Protein AF-A0A7Y9H5C1-F1 (afdb_monomer_lite)

Foldseek 3Di:
DVVVVVLLVLLVVLLLLCCQQQDPDDDPPRHHLCVVPVPDHFDDPVLNVCCVVQVVVSVCVNVDDDVCVVDPDNRPRPSVSNSVSSLVRLLVSLVVVCVVPVVSSVVSVVPSVVVVVVVD

Radius of gyration: 15.32 Å; chains: 1; bounding box: 31×29×41 Å

Secondary structure (DSSP, 8-state):
-HHHHHHHHHHHHHHHHHHHHT-S---TT---GGGT-TT-----HHHHHHHHHHTHHHHHHHH---GGGTSSSPPS--HHHHHHHHHHHHHHHHHHHHHH-HHHHHHHHHHHHHHHHTT-

pLDDT: mean 80.45, std 10.56, range [53.06, 95.31]

Sequence (120 aa):
MAENAYIDSAALHARALIDFFIKPKGFPSDIRRTDFAPDWTPAPDKAVARIKKDGWMLNKYLAHMTWERATPSAPSWNYPDLTEDVFDIAEAWCAHLAASDGDLSEYFAGQIKPARAALA

Organism: NCBI:txid1921566

Structure (mmCIF, N/CA/C/O backbone):
data_AF-A0A7Y9H5C1-F1
#
_entry.id   AF-A0A7Y9H5C1-F1
#
loop_
_atom_site.group_PDB
_atom_site.id
_atom_site.type_symbol
_atom_site.label_atom_id
_atom_site.label_alt_id
_atom_site.label_comp_id
_atom_site.label_asym_id
_atom_site.label_entity_id
_atom_site.label_seq_id
_atom_site.pdbx_PDB_ins_code
_atom_site.Cartn_x
_atom_site.Cartn_y
_atom_site.Cartn_z
_atom_site.occupancy
_atom_site.B_iso_or_equiv
_atom_site.auth_seq_id
_atom_site.auth_comp_id
_atom_site.auth_asym_id
_atom_site.auth_atom_id
_atom_site.pdbx_PDB_model_num
ATOM 1 N N . MET A 1 1 ? 17.656 5.860 -16.523 1.00 53.06 1 MET A N 1
ATOM 2 C CA . MET A 1 1 ? 18.316 5.430 -15.265 1.00 53.06 1 MET A CA 1
ATOM 3 C C . MET A 1 1 ? 17.533 5.872 -14.034 1.00 53.06 1 MET A C 1
ATOM 5 O O . MET A 1 1 ? 17.218 5.005 -13.236 1.00 53.06 1 MET A O 1
ATOM 9 N N . ALA A 1 2 ? 17.170 7.155 -13.891 1.00 66.44 2 ALA A N 1
ATOM 10 C CA . ALA A 1 2 ? 16.357 7.624 -12.758 1.00 66.44 2 ALA A CA 1
ATOM 11 C C . ALA A 1 2 ? 14.942 7.006 -12.714 1.00 66.44 2 ALA A C 1
ATOM 13 O O . ALA A 1 2 ? 14.492 6.596 -11.656 1.00 66.44 2 ALA A O 1
ATOM 14 N N . GLU A 1 3 ? 14.282 6.855 -13.864 1.00 65.06 3 GLU A N 1
ATOM 15 C CA . GLU A 1 3 ? 12.937 6.262 -13.982 1.00 65.06 3 GLU A CA 1
ATOM 16 C C . GLU A 1 3 ? 12.828 4.855 -13.368 1.00 65.06 3 GLU A C 1
ATOM 18 O O . GLU A 1 3 ? 11.973 4.618 -12.522 1.00 65.06 3 GLU A O 1
ATOM 23 N N . ASN A 1 4 ? 13.762 3.953 -13.685 1.00 69.19 4 ASN A N 1
ATOM 24 C CA . ASN A 1 4 ? 13.795 2.616 -13.080 1.00 69.19 4 ASN A CA 1
ATOM 25 C C . ASN A 1 4 ? 13.976 2.669 -11.558 1.00 69.19 4 ASN A C 1
ATOM 27 O O . ASN A 1 4 ? 13.414 1.841 -10.855 1.00 69.19 4 ASN A O 1
ATOM 31 N N . ALA A 1 5 ? 14.743 3.635 -11.043 1.00 71.56 5 ALA A N 1
ATOM 32 C CA . ALA A 1 5 ? 14.911 3.800 -9.603 1.00 71.56 5 ALA A CA 1
ATOM 33 C C . ALA A 1 5 ? 13.611 4.276 -8.931 1.00 71.56 5 ALA A C 1
ATOM 35 O O . ALA A 1 5 ? 13.307 3.831 -7.826 1.00 71.56 5 ALA A O 1
ATOM 36 N N . TYR A 1 6 ? 12.823 5.126 -9.599 1.00 72.50 6 TYR A N 1
ATOM 37 C CA . TYR A 1 6 ? 11.501 5.527 -9.114 1.00 72.50 6 TYR A CA 1
ATOM 38 C C . TYR A 1 6 ? 10.516 4.360 -9.114 1.00 72.50 6 TYR A C 1
ATOM 40 O O . TYR A 1 6 ? 9.857 4.135 -8.102 1.00 72.50 6 TYR A O 1
ATOM 48 N N . ILE A 1 7 ? 10.468 3.580 -10.196 1.00 74.75 7 ILE A N 1
ATOM 49 C CA . ILE A 1 7 ? 9.599 2.400 -10.294 1.00 74.75 7 ILE A CA 1
ATOM 50 C C . ILE A 1 7 ? 9.986 1.360 -9.236 1.00 74.75 7 ILE A C 1
ATOM 52 O O . ILE A 1 7 ? 9.123 0.862 -8.517 1.00 74.75 7 ILE A O 1
ATOM 56 N N . ASP A 1 8 ? 11.280 1.062 -9.087 1.00 78.56 8 ASP A N 1
ATOM 57 C CA . ASP A 1 8 ? 11.768 0.102 -8.092 1.00 78.56 8 ASP A CA 1
ATOM 58 C C . ASP A 1 8 ? 11.469 0.577 -6.660 1.00 78.56 8 ASP A C 1
ATOM 60 O O . ASP A 1 8 ? 11.045 -0.221 -5.823 1.00 78.56 8 ASP A O 1
ATOM 64 N N . SER A 1 9 ? 11.624 1.876 -6.386 1.00 81.38 9 SER A N 1
ATOM 65 C CA . SER A 1 9 ? 11.273 2.477 -5.094 1.00 81.38 9 SER A CA 1
ATOM 66 C C . SER A 1 9 ? 9.778 2.353 -4.804 1.00 81.38 9 SER A C 1
ATOM 68 O O . SER A 1 9 ? 9.374 1.839 -3.759 1.00 81.38 9 SER A O 1
ATOM 70 N N . ALA A 1 10 ? 8.939 2.756 -5.755 1.00 81.88 10 ALA A N 1
ATOM 71 C CA . ALA A 1 10 ? 7.496 2.698 -5.605 1.00 81.88 10 ALA A CA 1
ATOM 72 C C . ALA A 1 10 ? 7.020 1.242 -5.434 1.00 81.88 10 ALA A C 1
ATOM 74 O O . ALA A 1 10 ? 6.168 0.963 -4.588 1.00 81.88 10 ALA A O 1
ATOM 75 N N . ALA A 1 11 ? 7.619 0.284 -6.152 1.00 81.94 11 ALA A N 1
ATOM 76 C CA . ALA A 1 11 ? 7.298 -1.134 -6.025 1.00 81.94 11 ALA A CA 1
ATOM 77 C C . ALA A 1 11 ? 7.692 -1.695 -4.660 1.00 81.94 11 ALA A C 1
ATOM 79 O O . ALA A 1 11 ? 6.925 -2.453 -4.057 1.00 81.94 11 ALA A O 1
ATOM 80 N N . LEU A 1 12 ? 8.858 -1.294 -4.151 1.00 87.81 12 LEU A N 1
ATOM 81 C CA . LEU A 1 12 ? 9.331 -1.673 -2.825 1.00 87.81 12 LEU A CA 1
ATOM 82 C C . LEU A 1 12 ? 8.386 -1.161 -1.732 1.00 87.81 12 LEU A C 1
ATOM 84 O O . LEU A 1 12 ? 7.996 -1.924 -0.845 1.00 87.81 12 LEU A O 1
ATOM 88 N N . HIS A 1 13 ? 7.969 0.101 -1.820 1.00 87.50 13 HIS A N 1
ATOM 89 C CA . HIS A 1 13 ? 7.046 0.694 -0.856 1.00 87.50 13 HIS A CA 1
ATOM 90 C C . HIS A 1 13 ? 5.642 0.088 -0.943 1.00 87.50 13 HIS A C 1
ATOM 92 O O . HIS A 1 13 ? 5.079 -0.276 0.091 1.00 87.50 13 HIS A O 1
ATOM 98 N N . ALA A 1 14 ? 5.109 -0.121 -2.151 1.00 87.94 14 ALA A N 1
ATOM 99 C CA . ALA A 1 14 ? 3.838 -0.817 -2.342 1.00 87.94 14 ALA A CA 1
ATOM 100 C C . ALA A 1 14 ? 3.875 -2.210 -1.700 1.00 87.94 14 ALA A C 1
ATOM 102 O O . ALA A 1 14 ? 2.948 -2.616 -0.999 1.00 87.94 14 ALA A O 1
ATOM 103 N N . ARG A 1 15 ? 4.991 -2.931 -1.856 1.00 89.69 15 ARG A N 1
ATOM 104 C CA . ARG A 1 15 ? 5.169 -4.251 -1.254 1.00 89.69 15 ARG A CA 1
ATOM 105 C C . ARG A 1 15 ? 5.146 -4.216 0.277 1.00 89.69 15 ARG A C 1
ATOM 107 O O . ARG A 1 15 ? 4.496 -5.077 0.875 1.00 89.69 15 ARG A O 1
ATOM 114 N N . ALA A 1 16 ? 5.825 -3.247 0.888 1.00 90.00 16 ALA A N 1
ATOM 115 C CA . ALA A 1 16 ? 5.826 -3.060 2.338 1.00 90.00 16 ALA A CA 1
ATOM 116 C C . ALA A 1 16 ? 4.419 -2.732 2.868 1.00 90.00 16 ALA A C 1
ATOM 118 O O . ALA A 1 16 ? 3.970 -3.319 3.852 1.00 90.00 16 ALA A O 1
ATOM 119 N N . LEU A 1 17 ? 3.679 -1.867 2.170 1.00 91.56 17 LEU A N 1
ATOM 120 C CA . LEU A 1 17 ? 2.301 -1.521 2.525 1.00 91.56 17 LEU A CA 1
ATOM 121 C C . LEU A 1 17 ? 1.350 -2.718 2.400 1.00 91.56 17 LEU A C 1
ATOM 123 O O . LEU A 1 17 ? 0.483 -2.907 3.248 1.00 91.56 17 LEU A O 1
ATOM 127 N N . ILE A 1 18 ? 1.535 -3.587 1.403 1.00 91.50 18 ILE A N 1
ATOM 128 C CA . ILE A 1 18 ? 0.767 -4.838 1.300 1.00 91.50 18 ILE A CA 1
ATOM 129 C C . ILE A 1 18 ? 1.009 -5.738 2.518 1.00 91.50 18 ILE A C 1
ATOM 131 O O . ILE A 1 18 ? 0.063 -6.352 3.018 1.00 91.50 18 ILE A O 1
ATOM 135 N N . ASP A 1 19 ? 2.251 -5.831 3.003 1.00 90.56 19 ASP A N 1
ATOM 136 C CA . ASP A 1 19 ? 2.550 -6.585 4.226 1.00 90.56 19 ASP A CA 1
ATOM 137 C C . ASP A 1 19 ? 1.860 -5.966 5.449 1.00 90.56 19 ASP A C 1
ATOM 139 O O . ASP A 1 19 ? 1.234 -6.696 6.215 1.00 90.56 19 ASP A O 1
ATOM 143 N N . PHE A 1 20 ? 1.876 -4.637 5.570 1.00 92.88 20 PHE A N 1
ATOM 144 C CA . PHE A 1 20 ? 1.211 -3.908 6.653 1.00 92.88 20 PHE A CA 1
ATOM 145 C C . PHE A 1 20 ? -0.324 -4.052 6.643 1.00 92.88 20 PHE A C 1
ATOM 147 O O . PHE A 1 20 ? -0.929 -4.275 7.696 1.00 92.88 20 PHE A O 1
ATOM 154 N N . PHE A 1 21 ? -0.967 -3.924 5.474 1.00 93.25 21 PHE A N 1
ATOM 155 C CA . PHE A 1 21 ? -2.430 -3.887 5.354 1.00 93.25 21 PHE A CA 1
ATOM 156 C C . PHE A 1 21 ? -3.080 -5.265 5.215 1.00 93.25 21 PHE A C 1
ATOM 158 O O . PHE A 1 21 ? -4.145 -5.513 5.789 1.00 93.25 21 PHE A O 1
ATOM 165 N N . ILE A 1 22 ? -2.493 -6.144 4.398 1.00 90.06 22 ILE A N 1
ATOM 166 C CA . ILE A 1 22 ? -3.188 -7.330 3.880 1.00 90.06 22 ILE A CA 1
ATOM 167 C C . ILE A 1 22 ? -2.722 -8.616 4.542 1.00 90.06 22 ILE A C 1
ATOM 169 O O . ILE A 1 22 ? -3.536 -9.526 4.735 1.00 90.06 22 ILE A O 1
ATOM 173 N N . LYS A 1 23 ? -1.426 -8.754 4.840 1.00 81.56 23 LYS A N 1
ATOM 174 C CA . LYS A 1 23 ? -0.910 -10.057 5.252 1.00 81.56 23 LYS A CA 1
ATOM 175 C C . LYS A 1 23 ? -1.320 -10.413 6.683 1.00 81.56 23 LYS A C 1
ATOM 177 O O . LYS A 1 23 ? -0.972 -9.710 7.624 1.00 81.56 23 LYS A O 1
ATOM 182 N N . PRO A 1 24 ? -1.966 -11.578 6.886 1.00 67.75 24 PRO A N 1
ATOM 183 C CA . PRO A 1 24 ? -2.338 -12.032 8.225 1.00 67.75 24 PRO A CA 1
ATOM 184 C C . PRO A 1 24 ? -1.151 -12.620 9.007 1.00 67.75 24 PRO A C 1
ATOM 186 O O . PRO A 1 24 ? -1.242 -12.835 10.215 1.00 67.75 24 PRO A O 1
ATOM 189 N N . LYS A 1 25 ? -0.045 -12.936 8.322 1.00 71.06 25 LYS A N 1
ATOM 190 C CA . LYS A 1 25 ? 1.135 -13.604 8.879 1.00 71.06 25 LYS A CA 1
ATOM 191 C C . LYS A 1 25 ? 2.389 -12.788 8.573 1.00 71.06 25 LYS A C 1
ATOM 193 O O . LYS A 1 25 ? 2.571 -12.355 7.439 1.00 71.06 25 LYS A O 1
ATOM 198 N N . GLY A 1 26 ? 3.243 -12.666 9.578 1.00 79.44 26 GLY A N 1
ATOM 199 C CA . GLY A 1 26 ? 4.517 -11.954 9.574 1.00 79.44 26 GLY A CA 1
ATOM 200 C C . GLY A 1 26 ? 5.298 -12.311 10.840 1.00 79.44 26 GLY A C 1
ATOM 201 O O . GLY A 1 26 ? 4.845 -13.151 11.628 1.00 79.44 26 GLY A O 1
ATOM 202 N N . PHE A 1 27 ? 6.447 -11.683 11.043 1.00 86.44 27 PHE A N 1
ATOM 203 C CA . PHE A 1 27 ? 7.221 -11.813 12.271 1.00 86.44 27 PHE A CA 1
ATOM 204 C C . PHE A 1 27 ? 6.521 -11.097 13.441 1.00 86.44 27 PHE A C 1
ATOM 206 O O . PHE A 1 27 ? 5.709 -10.196 13.216 1.00 86.44 27 PHE A O 1
ATOM 213 N N . PRO A 1 28 ? 6.804 -11.480 14.701 1.00 85.81 28 PRO A N 1
ATOM 214 C CA . PRO A 1 28 ? 6.255 -10.793 15.875 1.00 85.81 28 PRO A CA 1
ATOM 215 C C . PRO A 1 28 ? 6.665 -9.319 15.988 1.00 85.81 28 PRO A C 1
ATOM 217 O O . PRO A 1 28 ? 5.991 -8.553 16.661 1.00 85.81 28 PRO A O 1
ATOM 220 N N . SER A 1 29 ? 7.774 -8.935 15.353 1.00 87.75 29 SER A N 1
ATOM 221 C CA . SER A 1 29 ? 8.281 -7.560 15.302 1.00 87.75 29 SER A CA 1
ATOM 222 C C . SER A 1 29 ? 7.684 -6.723 14.169 1.00 87.75 29 SER A C 1
ATOM 224 O O . SER A 1 29 ? 8.010 -5.543 14.065 1.00 87.75 29 SER A O 1
ATOM 226 N N . ASP A 1 30 ? 6.886 -7.324 13.283 1.00 88.62 30 ASP A N 1
ATOM 227 C CA . ASP A 1 30 ? 6.310 -6.606 12.151 1.00 88.62 30 ASP A CA 1
ATOM 228 C C . ASP A 1 30 ? 5.171 -5.714 12.633 1.00 88.62 30 ASP A C 1
ATOM 230 O O . ASP A 1 30 ? 4.238 -6.192 13.278 1.00 88.62 30 ASP A O 1
ATOM 234 N N . ILE A 1 31 ? 5.225 -4.441 12.247 1.00 89.56 31 ILE A N 1
ATOM 235 C CA . ILE A 1 31 ? 4.137 -3.492 12.463 1.00 89.56 31 ILE A CA 1
ATOM 236 C C . ILE A 1 31 ? 2.986 -3.839 11.514 1.00 89.56 31 ILE A C 1
ATOM 238 O O . ILE A 1 31 ? 3.195 -4.074 10.31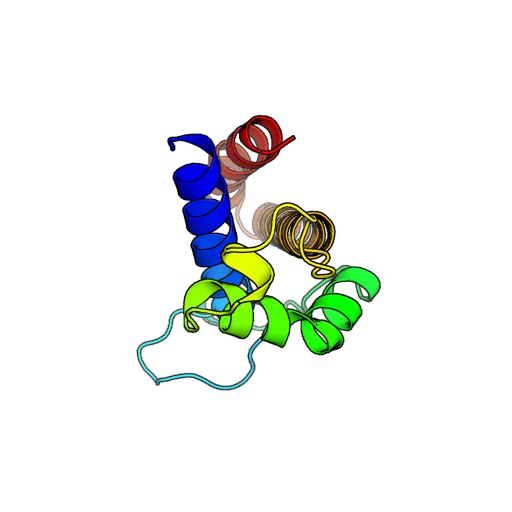9 1.00 89.56 31 ILE A O 1
ATOM 242 N N . ARG A 1 32 ? 1.759 -3.839 12.031 1.00 90.81 32 ARG A N 1
ATOM 243 C CA . ARG A 1 32 ? 0.535 -4.166 11.297 1.00 90.81 32 ARG A CA 1
ATOM 244 C C . ARG A 1 32 ? -0.515 -3.098 11.508 1.00 90.81 32 ARG A C 1
ATOM 246 O O . ARG A 1 32 ? -0.590 -2.465 12.557 1.00 90.81 32 ARG A O 1
ATOM 253 N N . ARG A 1 33 ? -1.430 -2.972 10.549 1.00 90.69 33 ARG A N 1
ATOM 254 C CA . ARG A 1 33 ? -2.595 -2.088 10.706 1.00 90.69 33 ARG A CA 1
ATOM 255 C C . ARG A 1 33 ? -3.409 -2.382 11.977 1.00 90.69 33 ARG A C 1
ATOM 257 O O . ARG A 1 33 ? -3.954 -1.470 12.584 1.00 90.69 33 ARG A O 1
ATOM 264 N N . THR A 1 34 ? -3.471 -3.648 12.397 1.00 90.00 34 THR A N 1
ATOM 265 C CA . THR A 1 34 ? -4.227 -4.087 13.578 1.00 90.00 34 THR A CA 1
ATOM 266 C C . THR A 1 34 ? -3.616 -3.606 14.885 1.00 90.00 34 THR A C 1
ATOM 268 O O . THR A 1 34 ? -4.319 -3.599 15.885 1.00 90.00 34 THR A O 1
ATOM 271 N N . ASP A 1 35 ? -2.351 -3.180 14.881 1.00 87.81 35 ASP A N 1
ATOM 272 C CA . ASP A 1 35 ? -1.710 -2.594 16.062 1.00 87.81 35 ASP A CA 1
ATOM 273 C C . ASP A 1 35 ? -2.276 -1.199 16.378 1.00 87.81 35 ASP A C 1
ATOM 275 O O . ASP A 1 35 ? -2.157 -0.728 17.505 1.00 87.81 35 ASP A O 1
ATOM 279 N N . PHE A 1 36 ? -2.923 -0.554 15.397 1.00 86.94 36 PHE A N 1
ATOM 280 C CA . PHE A 1 36 ? -3.503 0.787 15.524 1.00 86.94 36 PHE A CA 1
ATOM 281 C C . PHE A 1 36 ? -5.034 0.791 15.432 1.00 86.94 36 PHE A C 1
ATOM 283 O O . PHE A 1 36 ? -5.680 1.534 16.161 1.00 86.94 36 PHE A O 1
ATOM 290 N N . ALA A 1 37 ? -5.632 -0.049 14.579 1.00 88.94 37 ALA A N 1
ATOM 291 C CA . ALA A 1 37 ? -7.077 -0.304 14.591 1.00 88.94 37 ALA A CA 1
ATOM 292 C C . ALA A 1 37 ? -7.351 -1.809 14.400 1.00 88.94 37 ALA A C 1
ATOM 294 O O . ALA A 1 37 ? -7.408 -2.306 13.263 1.00 88.94 37 ALA A O 1
ATOM 295 N N . PRO A 1 38 ? -7.498 -2.551 15.514 1.00 89.06 38 PRO A N 1
ATOM 296 C CA . PRO A 1 38 ? -7.707 -3.998 15.511 1.00 89.06 38 PRO A CA 1
ATOM 297 C C . PRO A 1 38 ? -8.936 -4.437 14.707 1.00 89.06 38 PRO A C 1
ATOM 299 O O . PRO A 1 38 ? -8.882 -5.445 14.002 1.00 89.06 38 PRO A O 1
ATOM 302 N N . ASP A 1 39 ? -10.010 -3.648 14.771 1.00 89.62 39 ASP A N 1
ATOM 303 C CA . ASP A 1 39 ? -11.324 -4.008 14.224 1.00 89.62 39 ASP A CA 1
ATOM 304 C C . ASP A 1 39 ? -11.516 -3.604 12.761 1.00 89.62 39 ASP A C 1
ATOM 306 O O . ASP A 1 39 ? -12.470 -4.030 12.105 1.00 89.62 39 ASP A O 1
ATOM 310 N N . TRP A 1 40 ? -10.619 -2.781 12.215 1.00 91.56 40 TRP A N 1
ATOM 311 C CA . TRP A 1 40 ? -10.734 -2.385 10.821 1.00 91.56 40 TRP A CA 1
ATOM 312 C C . TRP A 1 40 ? -10.477 -3.573 9.900 1.00 91.56 40 TRP A C 1
ATOM 314 O O . TRP A 1 40 ? -9.723 -4.497 10.218 1.00 91.56 40 TRP A O 1
ATOM 324 N N . THR A 1 41 ? -11.070 -3.536 8.715 1.00 92.75 41 THR A N 1
ATOM 325 C CA . THR A 1 41 ? -10.833 -4.521 7.662 1.00 92.75 41 THR A CA 1
ATOM 326 C C . THR A 1 41 ? -10.377 -3.802 6.397 1.00 92.75 41 THR A C 1
ATOM 328 O O . THR A 1 41 ? -10.906 -2.732 6.100 1.00 92.75 41 THR A O 1
ATOM 331 N N . PRO A 1 42 ? -9.386 -4.343 5.658 1.00 94.44 42 PRO A N 1
ATOM 332 C CA . PRO A 1 42 ? -8.908 -3.699 4.447 1.00 94.44 42 PRO A CA 1
ATOM 333 C C . PRO A 1 42 ? -10.028 -3.526 3.432 1.00 94.44 42 PRO A C 1
ATOM 335 O O . PRO A 1 42 ? -10.761 -4.472 3.155 1.00 94.44 42 PRO A O 1
ATOM 338 N N . ALA A 1 43 ? -10.101 -2.333 2.857 1.00 94.44 43 ALA A N 1
ATOM 339 C CA . ALA A 1 43 ? -11.052 -1.933 1.833 1.00 94.44 43 ALA A CA 1
ATOM 340 C C . ALA A 1 43 ? -10.340 -0.990 0.847 1.00 94.44 43 ALA A C 1
ATOM 342 O O . ALA A 1 43 ? -9.370 -0.358 1.256 1.00 94.44 43 ALA A O 1
ATOM 343 N N . PRO A 1 44 ? -10.794 -0.863 -0.413 1.00 95.31 44 PRO A N 1
ATOM 344 C CA . PRO A 1 44 ? -11.976 -1.504 -0.995 1.00 95.31 44 PRO A CA 1
ATOM 345 C C . PRO A 1 44 ? -11.749 -2.977 -1.383 1.00 95.31 44 PRO A C 1
ATOM 347 O O . PRO A 1 44 ? -10.664 -3.363 -1.815 1.00 95.31 44 PRO A O 1
ATOM 350 N N . ASP A 1 45 ? -12.805 -3.798 -1.314 1.00 95.00 45 ASP A N 1
ATOM 351 C CA . ASP A 1 45 ? -12.742 -5.252 -1.564 1.00 95.00 45 ASP A CA 1
ATOM 352 C C . ASP A 1 45 ? -12.108 -5.623 -2.910 1.00 95.00 45 ASP A C 1
ATOM 354 O O . ASP A 1 45 ? -11.386 -6.615 -3.013 1.00 95.00 45 ASP A O 1
ATOM 358 N N . LYS A 1 46 ? -12.353 -4.818 -3.952 1.00 94.19 46 LYS A N 1
ATOM 359 C CA . LYS A 1 46 ? -11.785 -5.042 -5.289 1.00 94.19 46 LYS A CA 1
ATOM 360 C C . LYS 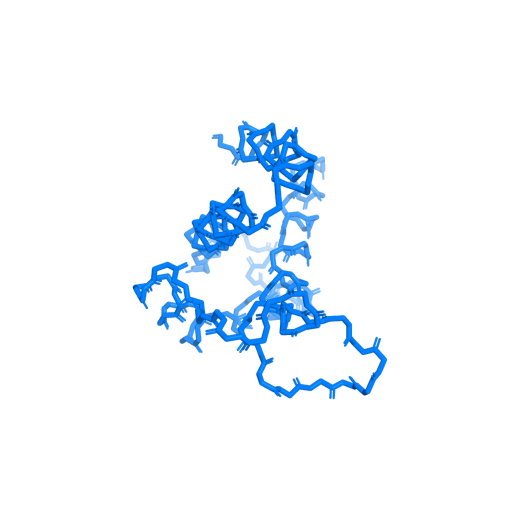A 1 46 ? -10.261 -4.905 -5.295 1.00 94.19 46 LYS A C 1
ATOM 362 O O . LYS A 1 46 ? -9.595 -5.779 -5.848 1.00 94.19 46 LYS A O 1
ATOM 367 N N . ALA A 1 47 ? -9.728 -3.863 -4.655 1.00 93.88 47 ALA A N 1
ATOM 368 C CA . ALA A 1 47 ? -8.288 -3.646 -4.524 1.00 93.88 47 ALA A CA 1
ATOM 369 C C . ALA A 1 47 ? -7.650 -4.760 -3.685 1.00 93.88 47 ALA A C 1
ATOM 371 O O . ALA A 1 47 ? -6.672 -5.387 -4.087 1.00 93.88 47 ALA A O 1
ATOM 372 N N . VAL A 1 48 ? -8.284 -5.107 -2.561 1.00 94.44 48 VAL A N 1
ATOM 373 C CA . VAL A 1 48 ? -7.842 -6.208 -1.693 1.00 94.44 48 VAL A CA 1
ATOM 374 C C . VAL A 1 48 ? -7.801 -7.538 -2.450 1.00 94.44 48 VAL A C 1
ATOM 376 O O . VAL A 1 48 ? -6.841 -8.299 -2.314 1.00 94.44 48 VAL A O 1
ATOM 379 N N . ALA A 1 49 ? -8.825 -7.837 -3.253 1.00 93.31 49 ALA A N 1
ATOM 380 C CA . ALA A 1 49 ? -8.890 -9.058 -4.049 1.00 93.31 49 ALA A CA 1
ATOM 381 C C . ALA A 1 49 ? -7.782 -9.112 -5.110 1.00 93.31 49 ALA A C 1
ATOM 383 O O . ALA A 1 49 ? -7.122 -10.146 -5.240 1.00 93.31 49 ALA A O 1
ATOM 384 N N . ARG A 1 50 ? -7.537 -8.006 -5.826 1.00 91.56 50 ARG A N 1
ATOM 385 C CA . ARG A 1 50 ? -6.449 -7.906 -6.810 1.00 91.56 50 ARG A CA 1
ATOM 386 C C . ARG A 1 50 ? -5.081 -8.058 -6.164 1.00 91.56 50 ARG A C 1
ATOM 388 O O . ARG A 1 50 ? -4.311 -8.906 -6.598 1.00 91.56 50 ARG A O 1
ATOM 395 N N . ILE A 1 51 ? -4.807 -7.364 -5.062 1.00 91.31 51 ILE A N 1
ATOM 396 C CA . ILE A 1 51 ? -3.538 -7.501 -4.333 1.00 91.31 51 ILE A CA 1
ATOM 397 C C . ILE A 1 51 ? -3.319 -8.933 -3.839 1.00 91.31 51 ILE A C 1
ATOM 399 O O . ILE A 1 51 ? -2.214 -9.462 -3.951 1.00 91.31 51 ILE A O 1
ATOM 403 N N . LYS A 1 52 ? -4.352 -9.604 -3.316 1.00 90.88 52 LYS A N 1
ATOM 404 C CA . LYS A 1 52 ? -4.232 -11.011 -2.898 1.00 90.88 52 LYS A CA 1
ATOM 405 C C . LYS A 1 52 ? -3.932 -11.945 -4.070 1.00 90.88 52 LYS A C 1
ATOM 407 O O . LYS A 1 52 ? -3.200 -12.916 -3.888 1.00 90.88 52 LYS A O 1
ATOM 412 N N . LYS A 1 53 ? -4.498 -11.668 -5.246 1.00 90.00 53 LYS A N 1
ATOM 413 C CA . LYS A 1 53 ? -4.321 -12.473 -6.458 1.00 90.00 53 LYS A CA 1
ATOM 414 C C . LYS A 1 53 ? -2.965 -12.231 -7.126 1.00 90.00 53 LYS A C 1
ATOM 416 O O . LYS A 1 53 ? -2.275 -13.188 -7.466 1.00 90.00 53 LYS A O 1
ATOM 421 N N . ASP A 1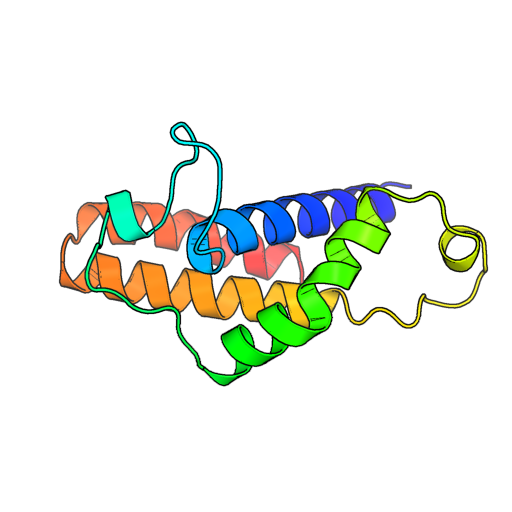 54 ? -2.586 -10.968 -7.288 1.00 88.75 54 ASP A N 1
ATOM 422 C CA . ASP A 1 54 ? -1.515 -10.533 -8.189 1.00 88.75 54 ASP A CA 1
ATOM 423 C C . ASP A 1 54 ? -0.323 -9.898 -7.443 1.00 88.75 54 ASP A C 1
ATOM 425 O O . ASP A 1 54 ? 0.749 -9.728 -8.016 1.00 88.75 54 ASP A O 1
ATOM 429 N N . GLY A 1 55 ? -0.428 -9.636 -6.134 1.00 86.38 55 GLY A N 1
ATOM 430 C CA . GLY A 1 55 ? 0.630 -8.996 -5.338 1.00 86.38 55 GLY A CA 1
ATOM 431 C C . GLY A 1 55 ? 1.946 -9.782 -5.253 1.00 86.38 55 GLY A C 1
ATOM 432 O O . GLY A 1 55 ? 2.992 -9.214 -4.939 1.00 86.38 55 GLY A O 1
ATOM 433 N N . TRP A 1 56 ? 1.944 -11.078 -5.585 1.00 84.38 56 TRP A N 1
ATOM 434 C CA . TRP A 1 56 ? 3.173 -11.866 -5.732 1.00 84.38 56 TRP A CA 1
ATOM 435 C C . TRP A 1 56 ? 4.056 -11.368 -6.890 1.00 84.38 56 TRP A C 1
ATOM 437 O O . TRP A 1 56 ? 5.272 -11.564 -6.853 1.00 84.38 56 TRP A O 1
ATOM 447 N N . MET A 1 57 ? 3.481 -10.686 -7.888 1.00 82.38 57 MET A N 1
ATOM 448 C CA . MET A 1 57 ? 4.227 -10.121 -9.013 1.00 82.38 57 MET A CA 1
ATOM 449 C C . MET A 1 57 ? 5.195 -9.023 -8.561 1.00 82.38 57 MET A C 1
ATOM 451 O O . MET A 1 57 ? 6.290 -8.933 -9.107 1.00 82.38 57 MET A O 1
ATOM 455 N N . LEU A 1 58 ? 4.865 -8.262 -7.507 1.00 81.75 58 LEU A N 1
ATOM 456 C CA . LEU A 1 58 ? 5.780 -7.279 -6.909 1.00 81.75 58 LEU A CA 1
ATOM 457 C C . LEU A 1 58 ? 7.032 -7.947 -6.329 1.00 81.75 58 LEU A C 1
ATOM 459 O O . LEU A 1 58 ? 8.141 -7.461 -6.524 1.00 81.75 58 LEU A O 1
ATOM 463 N N . ASN A 1 59 ? 6.882 -9.106 -5.677 1.00 78.56 59 ASN A N 1
ATOM 464 C CA . ASN A 1 59 ? 8.037 -9.889 -5.228 1.00 78.56 59 ASN A CA 1
ATOM 465 C C . ASN A 1 59 ? 8.871 -10.385 -6.410 1.00 78.56 59 ASN A C 1
ATOM 467 O O . ASN A 1 59 ? 10.097 -10.317 -6.354 1.00 78.56 59 ASN A O 1
ATOM 471 N N . LYS A 1 60 ? 8.219 -10.858 -7.483 1.00 78.19 60 LYS A N 1
ATOM 472 C CA . LYS A 1 60 ? 8.919 -11.271 -8.707 1.00 78.19 60 LYS A CA 1
ATOM 473 C C . LYS A 1 60 ? 9.724 -10.104 -9.291 1.00 78.19 60 LYS A C 1
ATOM 475 O O . LYS A 1 60 ? 10.887 -10.289 -9.632 1.00 78.19 60 LYS A O 1
ATOM 480 N N . TYR A 1 61 ? 9.126 -8.916 -9.351 1.00 77.06 61 TYR A N 1
ATOM 481 C CA . TYR A 1 61 ? 9.748 -7.697 -9.866 1.00 77.06 61 TYR A CA 1
ATOM 482 C C . TYR A 1 61 ? 10.977 -7.266 -9.048 1.00 77.06 61 TYR A C 1
ATOM 484 O O . TYR A 1 61 ? 12.044 -7.017 -9.612 1.00 77.06 61 TYR A O 1
ATOM 492 N N . LEU A 1 62 ? 10.836 -7.222 -7.719 1.00 79.94 62 LEU A N 1
ATOM 493 C CA . LEU A 1 62 ? 11.857 -6.700 -6.806 1.00 79.94 62 LEU A CA 1
ATOM 494 C C . LEU A 1 62 ? 13.005 -7.680 -6.549 1.00 79.94 62 LEU A C 1
ATOM 496 O O . LEU A 1 62 ? 14.163 -7.273 -6.512 1.00 79.94 62 LEU A O 1
ATOM 500 N N . ALA A 1 63 ? 12.697 -8.961 -6.340 1.00 78.31 63 ALA A N 1
ATOM 501 C CA . ALA A 1 63 ? 13.674 -9.934 -5.852 1.00 78.31 63 ALA A CA 1
ATOM 502 C C . ALA A 1 63 ? 14.377 -10.720 -6.967 1.00 78.31 63 ALA A C 1
ATOM 504 O O . ALA A 1 63 ? 15.394 -11.362 -6.707 1.00 78.31 63 ALA A O 1
ATOM 505 N N . HIS A 1 64 ? 13.854 -10.700 -8.198 1.00 72.56 64 HIS A N 1
ATOM 506 C CA . HIS A 1 64 ? 14.402 -11.501 -9.288 1.00 72.56 64 HIS A CA 1
ATOM 507 C C . HIS A 1 64 ? 14.962 -10.637 -10.419 1.00 72.56 64 HIS A C 1
ATOM 509 O O . HIS A 1 64 ? 14.289 -9.774 -10.987 1.00 72.56 64 HIS A O 1
ATOM 515 N N . MET A 1 65 ? 16.194 -10.950 -10.824 1.00 64.38 65 MET A N 1
ATOM 516 C CA . MET A 1 65 ? 16.702 -10.569 -12.138 1.00 64.38 65 MET A CA 1
ATOM 517 C C . MET A 1 65 ? 15.986 -11.418 -13.187 1.00 64.38 65 MET A C 1
ATOM 519 O O . MET A 1 65 ? 16.197 -12.626 -13.274 1.00 64.38 65 MET A O 1
ATOM 523 N N . THR A 1 66 ? 15.107 -10.798 -13.964 1.00 68.56 66 THR A N 1
ATOM 524 C CA . THR A 1 66 ? 14.342 -11.480 -15.012 1.00 68.56 66 THR A CA 1
ATOM 525 C C . THR A 1 66 ? 14.764 -10.967 -16.382 1.00 68.56 66 THR A C 1
ATOM 527 O O . THR A 1 66 ? 15.098 -9.794 -16.543 1.00 68.56 66 THR A O 1
ATOM 530 N N . TRP A 1 67 ? 14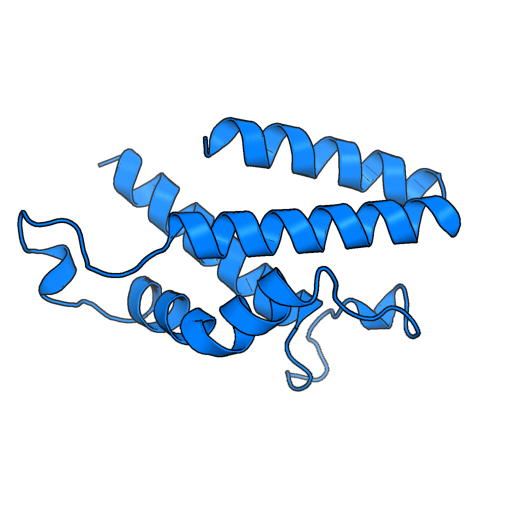.704 -11.835 -17.392 1.00 68.19 67 TRP A N 1
ATOM 531 C CA . TRP A 1 67 ? 14.947 -11.436 -18.780 1.00 68.19 67 TRP A CA 1
ATOM 532 C C . TRP A 1 67 ? 13.921 -10.419 -19.287 1.00 68.19 67 TRP A C 1
ATOM 534 O O . TRP A 1 67 ? 14.270 -9.573 -20.100 1.00 68.19 67 TRP A O 1
ATOM 544 N N . GLU A 1 68 ? 12.704 -10.433 -18.734 1.00 67.69 68 GLU A N 1
ATOM 545 C CA . GLU A 1 6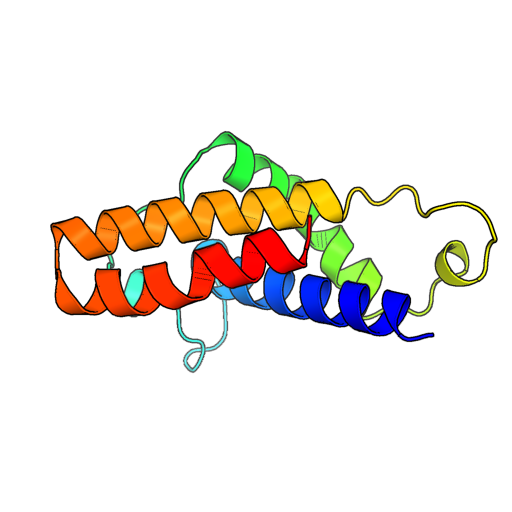8 ? 11.645 -9.448 -19.002 1.00 67.69 68 GLU A CA 1
ATOM 546 C C . GLU A 1 68 ? 12.095 -7.998 -18.693 1.00 67.69 68 GLU A C 1
ATOM 548 O O . GLU A 1 68 ? 11.613 -7.065 -19.324 1.00 67.69 68 GLU A O 1
ATOM 553 N N . ARG A 1 69 ? 13.068 -7.791 -17.784 1.00 65.25 69 ARG A N 1
ATOM 554 C CA . ARG A 1 69 ? 13.674 -6.468 -17.501 1.00 65.25 69 ARG A CA 1
ATOM 555 C C . ARG A 1 69 ? 14.767 -6.064 -18.497 1.00 65.25 69 ARG A C 1
ATOM 557 O O . ARG A 1 69 ? 15.115 -4.891 -18.575 1.00 65.25 69 ARG A O 1
ATOM 564 N N . ALA A 1 70 ? 15.348 -7.031 -19.207 1.00 65.25 70 ALA A N 1
ATOM 565 C CA . ALA A 1 70 ? 16.393 -6.806 -20.205 1.00 65.25 70 ALA A CA 1
ATOM 566 C C . ALA A 1 70 ? 15.826 -6.679 -21.629 1.00 65.25 70 ALA A C 1
ATOM 568 O O . ALA A 1 70 ? 16.549 -6.298 -22.550 1.00 65.25 70 ALA A O 1
ATOM 569 N N . THR A 1 71 ? 14.547 -7.009 -21.824 1.00 65.44 71 THR A N 1
ATOM 570 C CA . THR A 1 71 ? 13.866 -6.891 -23.113 1.00 65.44 71 THR A CA 1
ATOM 571 C C . THR A 1 71 ? 13.316 -5.479 -23.351 1.00 65.44 71 THR A C 1
ATOM 573 O O . THR A 1 71 ? 12.850 -4.852 -22.405 1.00 65.44 71 THR A O 1
ATOM 576 N N . PRO A 1 72 ? 13.286 -4.986 -24.606 1.00 57.78 72 PRO A N 1
ATOM 577 C CA . PRO A 1 72 ? 12.729 -3.667 -24.936 1.00 57.78 72 PRO A CA 1
ATOM 578 C C . PRO A 1 72 ? 11.208 -3.552 -24.749 1.00 57.78 72 PRO A C 1
ATOM 580 O O . PRO A 1 72 ? 10.669 -2.450 -24.726 1.00 57.78 72 PRO A O 1
ATOM 583 N N . SER A 1 73 ? 10.499 -4.680 -24.682 1.00 65.12 73 SER A N 1
ATOM 584 C CA . SER A 1 73 ? 9.057 -4.718 -24.445 1.00 65.12 73 SER A CA 1
ATOM 585 C C . SER A 1 73 ? 8.742 -4.463 -22.975 1.00 65.12 73 SER A C 1
ATOM 587 O O . SER A 1 73 ? 9.372 -5.066 -22.107 1.00 65.12 73 SER A O 1
ATOM 589 N N . ALA A 1 74 ? 7.718 -3.647 -22.708 1.00 60.22 74 ALA A N 1
ATOM 590 C CA . ALA A 1 74 ? 7.202 -3.466 -21.357 1.00 60.22 74 ALA A CA 1
ATOM 591 C C . ALA A 1 74 ? 6.815 -4.832 -20.750 1.00 60.22 74 ALA A C 1
ATOM 593 O O . ALA A 1 74 ? 6.162 -5.633 -21.432 1.00 60.22 74 ALA A O 1
ATOM 594 N N . PRO A 1 75 ? 7.217 -5.127 -19.500 1.00 64.00 75 PRO A N 1
ATOM 595 C CA . PRO A 1 75 ? 6.811 -6.356 -18.843 1.00 64.00 75 PRO A CA 1
ATOM 596 C C . PRO A 1 75 ? 5.286 -6.426 -18.760 1.00 64.00 75 PRO A C 1
ATOM 598 O O . PRO A 1 75 ? 4.613 -5.425 -18.538 1.00 64.00 75 PRO A O 1
ATOM 601 N N . SER A 1 76 ? 4.734 -7.633 -18.881 1.00 65.81 76 SER A N 1
ATOM 602 C CA . SER A 1 76 ? 3.282 -7.871 -18.772 1.00 65.81 76 SER A CA 1
ATOM 603 C C . SER A 1 76 ? 2.705 -7.610 -17.371 1.00 65.81 76 SER A C 1
ATOM 605 O O . SER A 1 76 ? 1.508 -7.785 -17.146 1.00 65.81 76 SER A O 1
ATOM 607 N N . TRP A 1 77 ? 3.552 -7.248 -16.407 1.00 67.06 77 TRP A N 1
ATOM 608 C CA . TRP A 1 77 ? 3.160 -7.068 -15.019 1.00 67.06 77 TRP A CA 1
ATOM 609 C C . TRP A 1 77 ? 2.485 -5.717 -14.843 1.00 67.06 77 TRP A C 1
ATOM 611 O O . TRP A 1 77 ? 3.065 -4.671 -15.128 1.00 67.06 77 TRP A O 1
ATOM 621 N N . ASN A 1 78 ? 1.263 -5.748 -14.328 1.00 67.00 78 ASN A N 1
ATOM 622 C CA . ASN A 1 78 ? 0.443 -4.561 -14.155 1.00 67.00 78 ASN A CA 1
ATOM 623 C C . ASN A 1 78 ? 0.788 -3.838 -12.840 1.00 67.00 78 ASN A C 1
ATOM 625 O O . ASN A 1 78 ? 0.018 -3.812 -11.881 1.00 67.00 78 ASN A O 1
ATOM 629 N N . TYR A 1 79 ? 2.026 -3.349 -12.771 1.00 73.94 79 TYR A N 1
ATOM 630 C CA . TYR A 1 79 ? 2.587 -2.679 -11.601 1.00 73.94 79 TYR A CA 1
ATOM 631 C C . TYR A 1 79 ? 1.837 -1.388 -11.199 1.00 73.94 79 TYR A C 1
ATOM 633 O O . TYR A 1 79 ? 1.578 -1.223 -10.001 1.00 73.94 79 TYR A O 1
ATOM 641 N N . PRO A 1 80 ? 1.455 -0.503 -12.144 1.00 77.00 80 PRO A N 1
ATOM 642 C CA . PRO A 1 80 ? 0.716 0.713 -11.809 1.00 77.00 80 PRO A CA 1
ATOM 643 C C . PRO A 1 80 ? -0.610 0.398 -11.115 1.00 77.00 80 PRO A C 1
ATOM 645 O O . PRO A 1 80 ? -0.865 0.919 -10.035 1.00 77.00 80 PRO A O 1
ATOM 648 N N . ASP A 1 81 ? -1.382 -0.553 -11.646 1.00 83.12 81 ASP A N 1
ATOM 649 C CA . ASP A 1 81 ? -2.677 -0.934 -11.072 1.00 83.12 81 ASP A CA 1
ATOM 650 C C . ASP A 1 81 ? -2.550 -1.480 -9.642 1.00 83.12 81 ASP A C 1
ATOM 652 O O . ASP A 1 81 ? -3.356 -1.149 -8.776 1.00 83.12 81 ASP A O 1
ATOM 656 N N . LEU A 1 82 ? -1.517 -2.285 -9.362 1.00 85.75 82 LEU A N 1
ATOM 657 C CA . LEU A 1 82 ? -1.262 -2.775 -8.002 1.00 85.75 82 LEU A CA 1
ATOM 658 C C . LEU A 1 82 ? -0.860 -1.654 -7.041 1.00 85.75 82 LEU A C 1
ATOM 660 O O . LEU A 1 82 ? -1.164 -1.729 -5.854 1.00 85.75 82 LEU A O 1
ATOM 664 N N . THR A 1 83 ? -0.159 -0.638 -7.535 1.00 84.62 83 THR A N 1
ATOM 665 C CA . THR A 1 83 ? 0.268 0.506 -6.724 1.00 84.62 83 THR A CA 1
ATOM 666 C C . THR A 1 83 ? -0.913 1.419 -6.417 1.00 84.62 83 THR A C 1
ATOM 668 O O . THR A 1 83 ? -1.087 1.817 -5.267 1.00 84.62 83 THR A O 1
ATOM 671 N N . GLU A 1 84 ? -1.784 1.653 -7.398 1.00 88.25 84 GLU A N 1
ATOM 672 C CA . GLU A 1 84 ? -3.050 2.362 -7.201 1.00 88.25 84 GLU A CA 1
ATOM 673 C C . GLU A 1 84 ? -3.967 1.631 -6.215 1.00 88.25 84 GLU A C 1
ATOM 675 O O . GLU A 1 84 ? -4.495 2.251 -5.295 1.00 88.25 84 GLU A O 1
ATOM 680 N N . ASP A 1 85 ? -4.080 0.303 -6.315 1.00 92.62 85 ASP A N 1
ATOM 681 C CA . ASP A 1 85 ? -4.843 -0.502 -5.353 1.00 92.62 85 ASP A CA 1
ATOM 682 C C . ASP A 1 85 ? -4.316 -0.343 -3.915 1.00 92.62 85 ASP A C 1
ATOM 684 O O . ASP A 1 85 ? -5.091 -0.324 -2.955 1.00 92.62 85 ASP A O 1
ATOM 688 N N . VAL A 1 86 ? -2.995 -0.231 -3.746 1.00 91.56 86 VAL A N 1
ATOM 689 C CA . VAL A 1 86 ? -2.379 0.017 -2.436 1.00 91.56 86 VAL A CA 1
ATOM 690 C C . VAL A 1 86 ? -2.701 1.424 -1.937 1.00 91.56 86 VAL A C 1
ATOM 692 O O . VAL A 1 86 ? -2.999 1.580 -0.750 1.00 91.56 86 VAL A O 1
ATOM 695 N N . PHE A 1 87 ? -2.678 2.432 -2.814 1.00 89.88 87 PHE A N 1
ATOM 696 C CA . PHE A 1 87 ? -3.071 3.795 -2.455 1.00 89.88 87 PHE A CA 1
ATOM 697 C C . PHE A 1 87 ? -4.532 3.880 -2.026 1.00 89.88 87 PHE A C 1
ATOM 699 O O . PHE A 1 87 ? -4.810 4.470 -0.984 1.00 89.88 87 PHE A O 1
ATOM 706 N N . ASP A 1 88 ? -5.445 3.230 -2.746 1.00 93.31 88 ASP A N 1
ATOM 707 C CA . ASP A 1 88 ? -6.867 3.201 -2.391 1.00 93.31 88 ASP A CA 1
ATOM 708 C C . ASP A 1 88 ? -7.088 2.606 -0.987 1.00 93.31 88 ASP A C 1
ATOM 710 O O . ASP A 1 88 ? -7.891 3.116 -0.201 1.00 93.31 88 ASP A O 1
ATOM 714 N N . ILE A 1 89 ? -6.337 1.557 -0.634 1.00 94.50 89 ILE A N 1
ATOM 715 C CA . ILE A 1 89 ? -6.390 0.959 0.708 1.00 94.50 89 ILE A CA 1
ATOM 716 C C . ILE A 1 89 ? -5.796 1.893 1.763 1.00 94.50 89 ILE A C 1
ATOM 718 O O . ILE A 1 89 ? -6.352 2.020 2.857 1.00 94.50 89 ILE A O 1
ATOM 722 N N . ALA A 1 90 ? -4.680 2.554 1.454 1.00 91.06 90 ALA A N 1
ATOM 723 C CA . ALA A 1 90 ? -4.039 3.495 2.365 1.00 91.06 90 ALA A CA 1
ATOM 724 C C . ALA A 1 90 ? -4.931 4.716 2.650 1.00 91.06 90 ALA A C 1
ATOM 726 O O . ALA A 1 90 ? -5.027 5.156 3.796 1.00 91.06 90 ALA A O 1
ATOM 727 N N . GLU A 1 91 ? -5.630 5.233 1.640 1.00 90.00 91 GLU A N 1
ATOM 728 C CA . GLU A 1 91 ? -6.600 6.319 1.798 1.00 90.00 91 GLU A CA 1
ATOM 729 C C . GLU A 1 91 ? -7.799 5.886 2.649 1.00 90.00 91 GLU A C 1
ATOM 731 O O . GLU A 1 91 ? -8.166 6.595 3.588 1.00 90.00 91 GLU A O 1
ATOM 736 N N . ALA A 1 92 ? -8.366 4.702 2.387 1.00 92.38 92 ALA A N 1
ATOM 737 C CA . ALA A 1 92 ? -9.460 4.152 3.190 1.00 92.38 92 ALA A CA 1
ATOM 738 C C . ALA A 1 92 ? -9.054 3.947 4.658 1.00 92.38 92 ALA A C 1
ATOM 740 O O . ALA A 1 92 ? -9.847 4.187 5.573 1.00 92.38 92 ALA A O 1
ATOM 741 N N . TRP A 1 93 ? -7.806 3.539 4.892 1.00 90.88 93 TRP A N 1
ATOM 742 C CA . TRP A 1 93 ? -7.246 3.417 6.230 1.00 90.88 93 TRP A CA 1
ATOM 743 C C . TRP A 1 93 ? -7.128 4.763 6.941 1.00 90.88 93 TRP A C 1
ATOM 745 O O . TRP A 1 93 ? -7.554 4.897 8.085 1.00 90.88 93 TRP A O 1
ATOM 755 N N . CYS A 1 94 ? -6.604 5.782 6.261 1.00 86.44 94 CYS A N 1
ATOM 756 C CA . CYS A 1 94 ? -6.469 7.112 6.851 1.00 86.44 94 CYS A CA 1
ATOM 757 C C . CYS A 1 94 ? -7.826 7.746 7.142 1.00 86.44 94 CYS A C 1
ATOM 759 O O . CYS A 1 94 ? -8.000 8.351 8.194 1.00 86.44 94 CYS A O 1
ATOM 761 N N . ALA A 1 95 ? -8.806 7.548 6.258 1.00 85.88 95 ALA A N 1
ATOM 762 C CA . ALA A 1 95 ? -10.179 7.978 6.496 1.00 85.88 95 ALA A CA 1
ATOM 763 C C . ALA A 1 95 ? -10.790 7.290 7.729 1.00 85.88 95 ALA A C 1
ATOM 765 O O . ALA A 1 95 ? -11.511 7.928 8.493 1.00 85.88 95 ALA A O 1
ATOM 766 N N . HIS A 1 96 ? -10.484 6.008 7.952 1.00 88.12 96 HIS A N 1
ATOM 767 C CA . HIS A 1 96 ? -10.891 5.315 9.172 1.00 88.12 96 HIS A CA 1
ATOM 768 C C . HIS A 1 96 ? -10.211 5.899 10.412 1.00 88.12 96 HIS A C 1
ATOM 770 O O . HIS A 1 96 ? -10.903 6.221 11.375 1.00 88.12 96 HIS A O 1
ATOM 776 N N . LEU A 1 97 ? -8.888 6.097 10.364 1.00 84.31 97 LEU A N 1
ATOM 777 C CA . LEU A 1 97 ? -8.149 6.703 11.469 1.00 84.31 97 LEU A CA 1
ATOM 778 C C . LEU A 1 97 ? -8.687 8.096 11.810 1.00 84.31 97 LEU A C 1
ATOM 780 O O . LEU A 1 97 ? -8.834 8.393 12.986 1.00 84.31 97 LEU A O 1
ATOM 784 N N . ALA A 1 98 ? -9.090 8.894 10.817 1.00 78.56 98 ALA A N 1
ATOM 785 C CA . ALA A 1 98 ? -9.694 10.217 11.014 1.00 78.56 98 ALA A CA 1
ATOM 786 C C . ALA A 1 98 ? -10.965 10.199 11.855 1.00 78.56 98 ALA A C 1
ATOM 788 O O . ALA A 1 98 ? -11.232 11.134 12.606 1.00 78.56 98 ALA A O 1
ATOM 789 N N . ALA A 1 99 ? -11.759 9.140 11.712 1.00 75.38 99 ALA A N 1
ATOM 790 C CA . ALA A 1 99 ? -12.988 8.976 12.470 1.00 75.38 99 ALA A CA 1
ATOM 791 C C . ALA A 1 99 ? -12.721 8.584 13.933 1.00 75.38 99 ALA A C 1
ATOM 793 O O . ALA A 1 99 ? -13.589 8.789 14.779 1.00 75.38 99 ALA A O 1
ATOM 794 N N . SER A 1 100 ? -11.543 8.025 14.229 1.00 73.94 100 SER A N 1
ATOM 795 C CA . SER A 1 100 ? -11.135 7.588 15.570 1.00 73.94 100 SER A CA 1
ATOM 796 C C . SER A 1 100 ? -10.167 8.542 16.282 1.00 73.94 100 SER A C 1
ATOM 798 O O . SER A 1 100 ? -10.201 8.616 17.506 1.00 73.94 100 SER A O 1
ATOM 800 N N . ASP A 1 101 ? -9.320 9.255 15.538 1.00 71.00 101 ASP A N 1
ATOM 801 C CA . ASP A 1 101 ? -8.260 10.143 16.024 1.00 71.00 101 ASP A CA 1
ATOM 802 C C . ASP A 1 101 ? -7.883 11.170 14.930 1.00 71.00 101 ASP A C 1
ATOM 804 O O . ASP A 1 101 ? -7.266 10.844 13.907 1.00 71.00 101 ASP A O 1
ATOM 808 N N . GLY A 1 102 ? -8.294 12.426 15.131 1.00 69.06 102 GLY A N 1
ATOM 809 C CA . GLY A 1 102 ? -8.138 13.497 14.143 1.00 69.06 102 GLY A CA 1
ATOM 810 C C . GLY A 1 102 ? -6.680 13.864 13.843 1.00 69.06 102 GLY A C 1
ATOM 811 O O . GLY A 1 102 ? -6.352 14.116 12.680 1.00 69.06 102 GLY A O 1
ATOM 812 N N . ASP A 1 103 ? -5.801 13.817 14.848 1.00 75.12 103 ASP A N 1
ATOM 813 C CA . ASP A 1 103 ? -4.394 14.220 14.712 1.00 75.12 103 ASP A CA 1
ATOM 814 C C . ASP A 1 103 ? -3.610 13.204 13.865 1.00 75.12 103 ASP A C 1
ATOM 816 O O . ASP A 1 103 ? -2.814 13.572 12.994 1.00 75.12 103 ASP A O 1
ATOM 820 N N . LEU A 1 104 ? -3.878 11.906 14.057 1.00 68.44 104 LEU A N 1
ATOM 821 C CA . LEU A 1 104 ? -3.268 10.844 13.250 1.00 68.44 104 LEU A CA 1
ATOM 822 C C . LEU A 1 104 ? -3.691 10.931 11.780 1.00 68.44 104 LEU A C 1
ATOM 824 O O . LEU A 1 104 ? -2.874 10.717 10.881 1.00 68.44 104 LEU A O 1
ATOM 828 N N . SER A 1 105 ? -4.948 11.279 11.514 1.00 67.38 105 SER A N 1
ATOM 829 C CA . SER A 1 105 ? -5.434 11.435 10.143 1.00 67.38 105 SER A CA 1
ATOM 830 C C . SER A 1 105 ? -4.765 12.575 9.394 1.00 67.38 105 SER A C 1
ATOM 832 O O . SER A 1 105 ? -4.344 12.376 8.253 1.00 67.38 105 SER A O 1
ATOM 834 N N . GLU A 1 106 ? -4.661 13.760 10.000 1.00 71.31 106 GLU A N 1
ATOM 835 C CA . GLU A 1 106 ? -4.006 14.896 9.345 1.00 71.31 106 GLU A CA 1
ATOM 836 C C . GLU A 1 106 ? -2.549 14.576 9.005 1.00 71.31 106 GLU A C 1
ATOM 838 O O . GLU A 1 106 ? -2.103 14.849 7.884 1.00 71.31 106 GLU A O 1
ATOM 843 N N . TYR A 1 107 ? -1.841 13.914 9.926 1.00 74.81 107 TYR A N 1
ATOM 844 C CA . TYR A 1 107 ? -0.473 13.466 9.699 1.00 74.81 107 TYR A CA 1
ATOM 845 C C . TYR A 1 107 ? -0.363 12.560 8.464 1.00 74.81 107 TYR A C 1
ATOM 847 O O . TYR A 1 107 ? 0.421 12.853 7.559 1.00 74.81 107 TYR A O 1
ATOM 855 N N . PHE A 1 108 ? -1.158 11.487 8.377 1.00 70.50 108 PHE A N 1
ATOM 856 C CA . PHE A 1 108 ? -1.053 10.540 7.262 1.00 70.50 108 PHE A CA 1
ATOM 857 C C . PHE A 1 108 ? -1.601 11.093 5.938 1.00 70.50 108 PHE A C 1
ATOM 859 O O . PHE A 1 108 ? -0.990 10.884 4.884 1.00 70.50 108 PHE A O 1
ATOM 866 N N . ALA A 1 109 ? -2.708 11.841 5.963 1.00 69.50 109 ALA A N 1
ATOM 867 C CA . ALA A 1 109 ? -3.286 12.447 4.763 1.00 69.50 109 ALA A CA 1
ATOM 868 C C . ALA A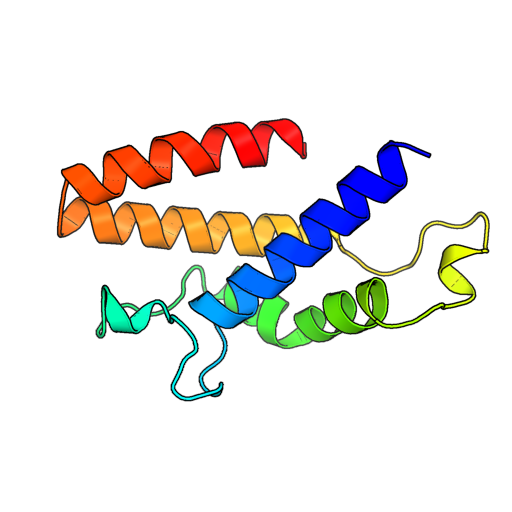 1 109 ? -2.321 13.443 4.096 1.00 69.50 109 ALA A C 1
ATOM 870 O O . ALA A 1 109 ? -2.267 13.516 2.863 1.00 69.50 109 ALA A O 1
ATOM 871 N N . GLY A 1 110 ? -1.528 14.163 4.899 1.00 75.44 110 GLY A N 1
ATOM 872 C CA . GLY A 1 110 ? -0.468 15.052 4.424 1.00 75.44 110 GLY A CA 1
ATOM 873 C C . GLY A 1 110 ? 0.682 14.336 3.706 1.00 75.44 110 GLY A C 1
ATOM 874 O O . GLY A 1 110 ? 1.375 14.971 2.917 1.00 75.44 110 GLY A O 1
ATOM 875 N N . GLN A 1 111 ? 0.869 13.029 3.923 1.00 75.62 111 GLN A N 1
ATOM 876 C CA . GLN A 1 111 ? 1.922 12.235 3.273 1.00 75.62 111 GLN A CA 1
ATOM 877 C C . GLN A 1 111 ? 1.422 11.485 2.028 1.00 75.62 111 GLN A C 1
ATOM 879 O O . GLN A 1 111 ? 2.138 11.397 1.031 1.00 75.62 111 GLN A O 1
ATOM 884 N N . ILE A 1 112 ? 0.190 10.961 2.052 1.00 71.94 112 ILE A N 1
ATOM 885 C CA . ILE A 1 112 ? -0.325 10.079 0.986 1.00 71.94 112 ILE A CA 1
ATOM 886 C C . ILE A 1 112 ? -0.643 10.841 -0.304 1.00 71.94 112 ILE A C 1
ATOM 888 O O . ILE A 1 112 ? -0.237 10.411 -1.383 1.00 71.94 112 ILE A O 1
ATOM 892 N N . LYS A 1 113 ? -1.336 11.986 -0.218 1.00 74.19 113 LYS A N 1
ATOM 893 C CA . LYS A 1 113 ? -1.748 12.741 -1.417 1.00 74.19 113 LYS A CA 1
ATOM 894 C C . LYS A 1 113 ? -0.555 13.218 -2.259 1.00 74.19 113 LYS A C 1
ATOM 896 O O . LYS A 1 113 ? -0.590 13.017 -3.473 1.00 74.19 113 LYS A O 1
ATOM 901 N N . PRO A 1 114 ? 0.510 13.802 -1.668 1.00 76.56 114 PRO A N 1
ATOM 902 C CA . PRO A 1 114 ? 1.696 14.167 -2.438 1.00 76.56 114 PRO A CA 1
ATOM 903 C C . PRO A 1 114 ? 2.400 12.954 -3.053 1.00 76.56 114 PRO A C 1
ATOM 905 O O . PRO A 1 114 ? 2.851 13.033 -4.192 1.00 76.56 114 PRO A O 1
ATOM 908 N N . ALA A 1 115 ? 2.466 11.829 -2.329 1.00 70.88 115 ALA A N 1
ATOM 909 C CA . ALA A 1 115 ? 3.109 10.613 -2.820 1.00 70.88 115 ALA A CA 1
ATOM 910 C C . ALA A 1 115 ? 2.393 10.031 -4.048 1.00 70.88 115 ALA A C 1
ATOM 912 O O . ALA A 1 115 ? 3.057 9.679 -5.020 1.00 70.88 115 ALA A O 1
ATOM 913 N N . ARG A 1 116 ? 1.054 9.991 -4.043 1.00 72.81 116 ARG A N 1
ATOM 914 C CA . ARG A 1 116 ? 0.259 9.531 -5.194 1.00 72.81 116 ARG A CA 1
ATOM 915 C C . ARG A 1 116 ? 0.438 10.447 -6.407 1.00 72.81 116 ARG A C 1
ATOM 917 O O . ARG A 1 116 ? 0.674 9.969 -7.507 1.00 72.81 116 ARG A O 1
ATOM 924 N N . ALA A 1 117 ? 0.411 11.766 -6.201 1.00 73.69 117 ALA A N 1
ATOM 925 C CA . ALA A 1 117 ? 0.598 12.740 -7.281 1.00 73.69 117 ALA A CA 1
ATOM 926 C C . ALA A 1 117 ? 1.995 12.681 -7.927 1.00 73.69 117 ALA A C 1
ATOM 928 O O . ALA A 1 117 ? 2.141 13.039 -9.089 1.00 73.69 117 ALA A O 1
ATOM 929 N N . ALA A 1 118 ? 3.018 12.241 -7.189 1.00 69.00 118 ALA A N 1
ATOM 930 C CA . ALA A 1 118 ? 4.374 12.078 -7.711 1.00 69.00 118 ALA A CA 1
ATOM 931 C C . ALA A 1 118 ? 4.564 10.806 -8.562 1.00 69.00 118 ALA A C 1
ATOM 933 O O . ALA A 1 118 ? 5.620 10.648 -9.175 1.00 69.00 118 ALA A O 1
ATOM 934 N N . LEU A 1 119 ? 3.584 9.895 -8.563 1.00 61.56 119 LEU A N 1
ATOM 935 C CA . LEU A 1 119 ? 3.634 8.602 -9.255 1.00 61.56 119 LEU A CA 1
ATOM 936 C C . LEU A 1 119 ? 2.659 8.497 -10.443 1.00 61.56 119 LEU A C 1
ATOM 938 O O . LEU A 1 119 ? 2.697 7.486 -11.143 1.00 61.56 119 LEU A O 1
ATOM 942 N N . ALA A 1 120 ? 1.820 9.517 -10.659 1.00 59.28 120 ALA A N 1
ATOM 943 C CA . ALA A 1 120 ? 0.891 9.651 -11.787 1.00 59.28 120 ALA A CA 1
ATOM 944 C C . ALA A 1 120 ? 1.524 10.418 -12.960 1.00 59.28 120 ALA A C 1
ATOM 946 O O . ALA A 1 120 ? 1.196 10.079 -14.120 1.00 59.28 120 ALA A O 1
#